Protein AF-A0A2G6KDI1-F1 (afdb_monomer)

Foldseek 3Di:
DVVVLVVVLVVLLVVLVVVCVVCVVVVPLVVNLVSLLVNLVSCLVVVVLVSSLVSLVVSVVSPDCLLSSLVSNLVSLCSVCVPPPPVVSLVVSLVSLVVNCVVVVVDPPSVVVNCVSVVVVPD

Nearest PDB structures (foldseek):
  5w5i-assembly1_A  TM=7.152E-01  e=6.569E-02  Homo sapiens
  4i1a-assembly3_B  TM=7.525E-01  e=1.470E-01  Bacillus subtilis subsp. subtilis str. 168
  7y4i-assembly1_B  TM=4.776E-01  e=9.501E-03  Arabidopsis thaliana
  6yxy-assembly1_BE  TM=6.900E-01  e=1.923E-01  Trypanosoma brucei brucei
  2vgy-assembly1_A-2  TM=5.498E-01  e=4.510E-02  Yersinia enterocolitica

Organism: NCBI:txid2044937

pLDDT: mean 76.58, std 11.26, range [48.94, 90.56]

Mean predicted aligned error: 8.76 Å

Radius of gyration: 15.79 Å; Cα contacts (8 Å, |Δi|>4): 114; chains: 1; bounding box: 38×34×45 Å

Structure (mmCIF, N/CA/C/O backbone):
data_AF-A0A2G6KDI1-F1
#
_entry.id   AF-A0A2G6KDI1-F1
#
loop_
_atom_site.group_PDB
_atom_site.id
_atom_site.type_symbol
_atom_site.label_atom_id
_atom_site.label_alt_id
_atom_site.label_comp_id
_atom_site.label_asym_id
_atom_site.label_entity_id
_atom_site.label_seq_id
_atom_site.pdbx_PDB_ins_code
_atom_site.Cartn_x
_atom_site.Cartn_y
_atom_site.Cartn_z
_atom_site.occupancy
_atom_site.B_iso_or_equiv
_atom_site.auth_seq_id
_atom_site.auth_comp_id
_atom_site.auth_asym_id
_atom_site.auth_atom_id
_atom_site.pdbx_PDB_model_num
ATOM 1 N N . MET A 1 1 ? -26.056 4.373 -9.609 1.00 48.94 1 MET A N 1
ATOM 2 C CA . MET A 1 1 ? -24.676 4.571 -10.107 1.00 48.94 1 MET A CA 1
ATOM 3 C C . MET A 1 1 ? -23.739 3.427 -9.698 1.00 48.94 1 MET A C 1
ATOM 5 O O . MET A 1 1 ? -22.983 2.999 -10.557 1.00 48.94 1 MET A O 1
ATOM 9 N N . LEU A 1 2 ? -23.867 2.836 -8.496 1.00 51.53 2 LEU A N 1
ATOM 10 C CA . LEU A 1 2 ? -23.053 1.695 -8.014 1.00 51.53 2 LEU A CA 1
ATOM 11 C C . LEU A 1 2 ? -22.844 0.521 -8.999 1.00 51.53 2 LEU A C 1
ATOM 13 O O . LEU A 1 2 ? -21.712 0.093 -9.187 1.00 51.53 2 LEU A O 1
ATOM 17 N N . ARG A 1 3 ? -23.890 0.033 -9.688 1.00 54.25 3 ARG A N 1
ATOM 18 C CA . ARG A 1 3 ? -23.763 -1.110 -10.625 1.00 54.25 3 ARG A CA 1
ATOM 19 C C . ARG A 1 3 ? -22.793 -0.871 -11.789 1.00 54.25 3 ARG A C 1
ATOM 21 O O . ARG A 1 3 ? -22.172 -1.814 -12.262 1.00 54.25 3 ARG A O 1
ATOM 28 N N . ARG A 1 4 ? -22.672 0.372 -12.271 1.00 54.25 4 ARG A N 1
ATOM 29 C CA . ARG A 1 4 ? -21.755 0.699 -13.379 1.00 54.25 4 ARG A CA 1
ATOM 30 C C . ARG A 1 4 ? -20.300 0.715 -12.924 1.00 54.25 4 ARG A C 1
ATOM 32 O O . ARG A 1 4 ? -19.437 0.335 -13.701 1.00 54.25 4 ARG A O 1
ATOM 39 N N . TYR A 1 5 ? -20.052 1.134 -11.687 1.00 54.66 5 TYR A N 1
ATOM 40 C CA . TYR A 1 5 ? -18.718 1.121 -11.097 1.00 54.66 5 TYR A CA 1
ATOM 41 C C . TYR A 1 5 ? -18.276 -0.314 -10.820 1.00 54.66 5 TYR A C 1
ATOM 43 O O . TYR A 1 5 ? -17.246 -0.727 -11.331 1.00 54.66 5 TYR A O 1
ATOM 51 N N . GLN A 1 6 ? -19.122 -1.117 -10.166 1.00 60.59 6 GLN A N 1
ATOM 52 C CA . GLN A 1 6 ? -18.841 -2.536 -9.917 1.00 60.59 6 GLN A CA 1
ATOM 53 C C . GLN A 1 6 ? -18.512 -3.313 -11.202 1.00 60.59 6 GLN A C 1
ATOM 55 O O . GLN A 1 6 ? -17.567 -4.090 -11.212 1.00 60.59 6 GLN A O 1
ATOM 60 N N . GLY A 1 7 ? -19.233 -3.065 -12.304 1.00 67.69 7 GLY A N 1
ATOM 61 C CA . GLY A 1 7 ? -18.942 -3.710 -13.590 1.00 67.69 7 GLY A CA 1
ATOM 62 C C . GLY A 1 7 ? -17.604 -3.292 -14.214 1.00 67.69 7 GLY A C 1
ATOM 63 O O . GLY A 1 7 ? -16.905 -4.136 -14.764 1.00 67.69 7 GLY A O 1
ATOM 64 N N . LYS A 1 8 ? -17.224 -2.012 -14.106 1.00 61.31 8 LYS A N 1
ATOM 65 C CA . LYS A 1 8 ? -15.938 -1.506 -14.621 1.00 61.31 8 LYS A CA 1
ATOM 66 C C . LYS A 1 8 ? -14.751 -2.018 -13.813 1.00 61.31 8 LYS A C 1
ATOM 68 O O . LYS A 1 8 ? -13.726 -2.353 -14.388 1.00 61.31 8 LYS A O 1
ATOM 73 N N . PHE A 1 9 ? -14.909 -2.103 -12.499 1.00 65.75 9 PHE A N 1
ATOM 74 C CA . PHE A 1 9 ? -13.874 -2.618 -11.617 1.00 65.75 9 PHE A CA 1
ATOM 75 C C . PHE A 1 9 ? -13.662 -4.124 -11.781 1.00 65.75 9 PHE A C 1
ATOM 77 O O . PHE A 1 9 ? -12.525 -4.572 -11.802 1.00 65.75 9 PHE A O 1
ATOM 84 N N . PHE A 1 10 ? -14.733 -4.898 -11.990 1.00 71.94 10 PHE A N 1
ATOM 85 C CA . PHE A 1 10 ? -14.610 -6.325 -12.301 1.00 71.94 10 PHE A CA 1
ATOM 86 C C . PHE A 1 10 ? -13.843 -6.548 -13.609 1.00 71.94 10 PHE A C 1
ATOM 88 O O . PHE A 1 10 ? -12.978 -7.408 -13.682 1.00 71.94 10 PHE A O 1
ATOM 95 N N . GLN A 1 11 ? -14.120 -5.723 -14.624 1.00 72.44 11 GLN A N 1
ATOM 96 C CA . GLN A 1 11 ? -13.361 -5.741 -15.873 1.00 72.44 11 GLN A CA 1
ATOM 97 C C . GLN A 1 11 ? -11.898 -5.361 -15.651 1.00 72.44 11 GLN A C 1
ATOM 99 O O . GLN A 1 11 ? -11.031 -6.043 -16.180 1.00 72.44 11 GLN A O 1
ATOM 104 N N . ALA A 1 12 ? -11.622 -4.314 -14.865 1.00 69.38 12 ALA A N 1
ATOM 105 C CA . ALA A 1 12 ? -10.259 -3.906 -14.539 1.00 69.38 12 ALA A CA 1
ATOM 106 C C . ALA A 1 12 ? -9.479 -5.050 -13.878 1.00 69.38 12 ALA A C 1
ATOM 108 O O . ALA A 1 12 ? -8.404 -5.379 -14.356 1.00 69.38 12 ALA A O 1
ATOM 109 N N . ILE A 1 13 ? -10.061 -5.717 -12.876 1.00 73.06 13 ILE A N 1
ATOM 110 C CA . ILE A 1 13 ? -9.461 -6.881 -12.207 1.00 73.06 13 ILE A CA 1
ATOM 111 C C . ILE A 1 13 ? -9.182 -8.005 -13.211 1.00 73.06 13 ILE A C 1
ATOM 1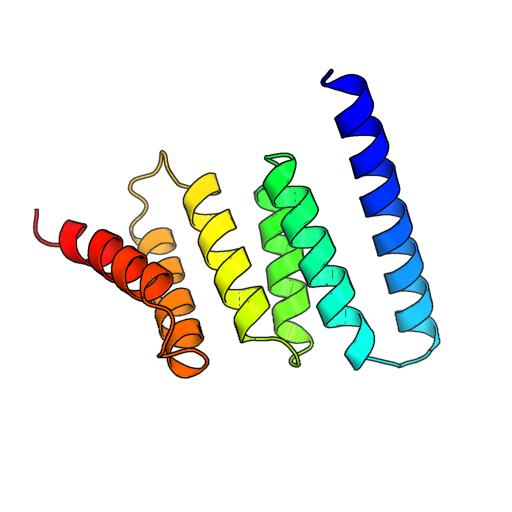13 O O . ILE A 1 13 ? -8.056 -8.481 -13.288 1.00 73.06 13 ILE A O 1
ATOM 117 N N . THR A 1 14 ? -10.161 -8.376 -14.043 1.00 76.81 14 THR A N 1
ATOM 118 C CA . THR A 1 14 ? -9.979 -9.440 -15.044 1.00 76.81 14 THR A CA 1
ATOM 119 C C . THR A 1 14 ? -8.898 -9.101 -16.075 1.00 76.81 14 THR A C 1
ATOM 121 O O . THR A 1 14 ? -8.125 -9.978 -16.451 1.00 76.81 14 THR A O 1
ATOM 124 N N . TYR A 1 15 ? -8.813 -7.848 -16.537 1.00 72.19 15 TYR A N 1
ATOM 125 C CA . TYR A 1 15 ? -7.747 -7.425 -17.451 1.00 72.19 15 TYR A CA 1
ATOM 126 C C . TYR A 1 15 ? -6.370 -7.477 -16.779 1.00 72.19 15 TYR A C 1
ATOM 128 O O . TYR A 1 15 ? -5.403 -7.890 -17.413 1.00 72.19 15 TYR A O 1
ATOM 136 N N . GLN A 1 16 ? -6.294 -7.107 -15.501 1.00 70.25 16 GLN A N 1
ATOM 137 C CA . GLN A 1 16 ? -5.065 -7.118 -14.711 1.00 70.25 16 GLN A CA 1
ATOM 138 C C . GLN A 1 16 ? -4.571 -8.551 -14.445 1.00 70.25 16 GLN A C 1
ATOM 140 O O . GLN A 1 16 ? -3.391 -8.827 -14.627 1.00 70.25 16 GLN A O 1
ATOM 145 N N . GLU A 1 17 ? -5.471 -9.479 -14.099 1.00 72.12 17 GLU A N 1
ATOM 146 C CA . GLU A 1 17 ? -5.169 -10.908 -13.908 1.00 72.12 17 GLU A CA 1
ATOM 147 C C . GLU A 1 17 ? -4.712 -11.579 -15.211 1.00 72.12 17 GLU A C 1
ATOM 149 O O . GLU A 1 17 ? -3.763 -12.359 -15.218 1.00 72.12 17 GLU A O 1
ATOM 154 N N . GLN A 1 18 ? -5.355 -11.252 -16.336 1.00 74.88 18 GLN A N 1
ATOM 155 C CA . GLN A 1 18 ? -4.935 -11.751 -17.648 1.00 74.88 18 GLN A CA 1
ATOM 156 C C . GLN A 1 18 ? -3.555 -11.229 -18.035 1.00 74.88 18 GLN A C 1
ATOM 158 O O . GLN A 1 18 ? -2.744 -11.981 -18.567 1.00 74.88 18 GLN A O 1
ATOM 163 N N . ALA A 1 19 ? -3.284 -9.954 -17.769 1.00 68.56 19 ALA A N 1
ATOM 164 C CA . ALA A 1 19 ? -1.990 -9.366 -18.061 1.00 68.56 19 ALA A CA 1
ATOM 165 C C . ALA A 1 19 ? -0.885 -9.945 -17.160 1.00 68.56 19 ALA A C 1
ATOM 167 O O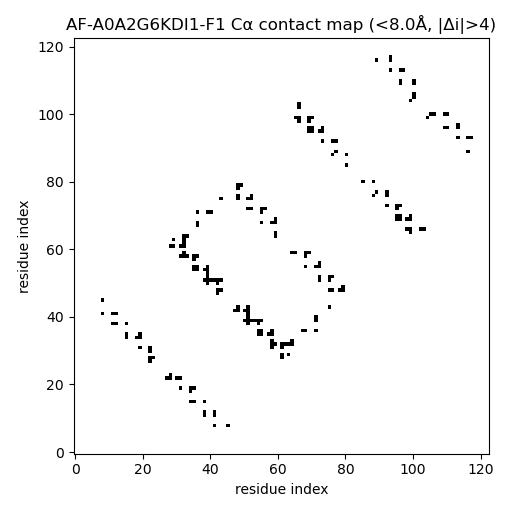 . ALA A 1 19 ? 0.210 -10.201 -17.652 1.00 68.56 19 ALA A O 1
ATOM 168 N N . LEU A 1 20 ? -1.186 -10.254 -15.894 1.00 69.50 20 LEU A N 1
ATOM 169 C CA . LEU A 1 20 ? -0.266 -10.967 -15.003 1.00 69.50 20 LEU A CA 1
ATOM 170 C C . LEU A 1 20 ? 0.052 -12.377 -15.529 1.00 69.50 20 LEU A C 1
ATOM 172 O O . LEU A 1 20 ? 1.218 -12.739 -15.639 1.00 69.50 20 LEU A O 1
ATOM 176 N N . ALA A 1 21 ? -0.967 -13.129 -15.957 1.00 73.25 21 ALA A N 1
ATOM 177 C CA . ALA A 1 21 ? -0.786 -14.466 -16.527 1.00 73.25 21 ALA A CA 1
ATOM 178 C C . ALA A 1 21 ? 0.030 -14.469 -17.835 1.00 73.25 21 ALA A C 1
ATOM 180 O O . ALA A 1 21 ? 0.692 -15.457 -18.146 1.00 73.25 21 ALA A O 1
ATOM 181 N N . LEU A 1 22 ? -0.018 -13.382 -18.614 1.00 64.94 22 LEU A N 1
ATOM 182 C CA . LEU A 1 22 ? 0.815 -13.213 -19.809 1.00 64.94 22 LEU A CA 1
ATOM 183 C C . LEU A 1 22 ? 2.271 -12.894 -19.440 1.00 64.94 22 LEU A C 1
ATOM 185 O O . LEU A 1 22 ? 3.184 -13.479 -20.013 1.00 64.94 22 LEU A O 1
ATOM 189 N N . LEU A 1 23 ? 2.497 -12.037 -18.442 1.00 66.50 23 LEU A N 1
ATOM 190 C CA . LEU A 1 23 ? 3.846 -11.709 -17.966 1.00 66.50 23 LEU A CA 1
ATOM 191 C C . LEU A 1 23 ? 4.555 -12.904 -17.312 1.00 66.50 23 LEU A C 1
ATOM 193 O O . LEU A 1 23 ? 5.756 -13.085 -17.504 1.00 66.50 23 LEU A O 1
ATOM 197 N N . GLU A 1 24 ? 3.815 -13.763 -16.604 1.00 64.25 24 GLU A N 1
ATOM 198 C CA . GLU A 1 24 ? 4.339 -15.032 -16.076 1.00 64.25 24 GLU A CA 1
ATOM 199 C C . GLU A 1 24 ? 4.804 -15.988 -17.188 1.00 64.25 24 GLU A C 1
ATOM 201 O O . GLU A 1 24 ? 5.706 -16.799 -16.968 1.00 64.25 24 GLU A O 1
ATOM 206 N N . GLN A 1 25 ? 4.214 -15.902 -18.386 1.00 62.56 25 GLN A N 1
ATOM 207 C CA . GLN A 1 25 ? 4.616 -16.710 -19.542 1.00 62.56 25 GLN A CA 1
ATOM 208 C C . GLN A 1 25 ? 5.840 -16.139 -20.265 1.00 62.56 25 GLN A C 1
ATOM 210 O O . GLN A 1 25 ? 6.654 -16.915 -20.769 1.00 62.56 25 GLN A O 1
ATOM 215 N N . ASP A 1 26 ? 5.991 -14.814 -20.275 1.00 59.19 26 ASP A N 1
ATOM 216 C CA . ASP A 1 26 ? 7.060 -14.119 -20.999 1.00 59.19 26 ASP A CA 1
ATOM 217 C C . ASP A 1 26 ? 8.344 -13.897 -20.165 1.00 59.19 26 ASP A C 1
ATOM 219 O O . ASP A 1 26 ? 9.335 -13.396 -20.695 1.00 59.19 26 ASP A O 1
ATOM 223 N N . ASN A 1 27 ? 8.394 -14.327 -18.891 1.00 57.66 27 ASN A N 1
ATOM 224 C CA . ASN A 1 27 ? 9.532 -14.136 -17.962 1.00 57.66 27 ASN A CA 1
ATOM 225 C C . ASN A 1 27 ? 9.943 -12.658 -17.744 1.00 57.66 27 ASN A C 1
ATOM 227 O O . ASN A 1 27 ? 10.992 -12.388 -17.152 1.00 57.66 27 ASN A O 1
ATOM 231 N N . GLU A 1 28 ? 9.129 -11.695 -18.181 1.00 58.25 28 GLU A N 1
ATOM 232 C CA . GLU A 1 28 ? 9.352 -10.268 -17.944 1.00 58.25 28 GLU A CA 1
ATOM 233 C C . GLU A 1 28 ? 8.854 -9.890 -16.545 1.00 58.25 28 GLU A C 1
ATOM 235 O O . GLU A 1 28 ? 7.673 -9.622 -16.323 1.00 58.25 28 GLU A O 1
ATOM 240 N N . GLN A 1 29 ? 9.773 -9.874 -15.576 1.00 58.66 29 GLN A N 1
ATOM 241 C CA . GLN A 1 29 ? 9.452 -9.502 -14.194 1.00 58.66 29 GLN A CA 1
ATOM 242 C C . GLN A 1 29 ? 9.133 -8.005 -14.029 1.00 58.66 29 GLN A C 1
ATOM 244 O O . GLN A 1 29 ? 8.301 -7.655 -13.193 1.00 58.66 29 GLN A O 1
ATOM 249 N N . GLU A 1 30 ? 9.709 -7.132 -14.863 1.00 58.91 30 GLU A N 1
ATOM 250 C CA . GLU A 1 30 ? 9.558 -5.666 -14.778 1.00 58.91 30 GLU A CA 1
ATOM 251 C C . GLU A 1 30 ? 8.097 -5.201 -14.980 1.00 58.91 30 GLU A C 1
ATOM 253 O O . GLU A 1 30 ? 7.612 -4.276 -14.326 1.00 58.91 30 GLU A O 1
ATOM 258 N N 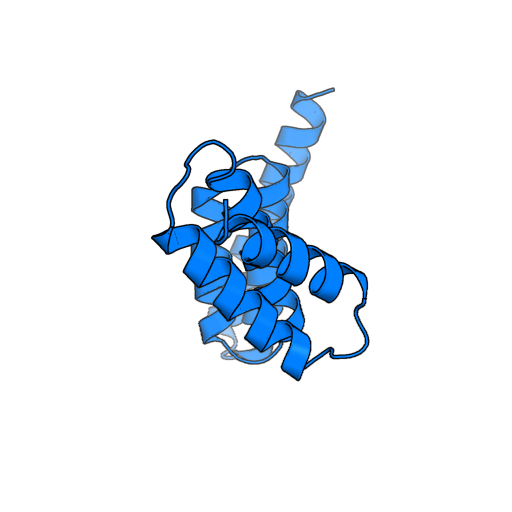. GLY A 1 31 ? 7.323 -5.890 -15.830 1.00 63.94 31 GLY A N 1
ATOM 259 C CA . GLY A 1 31 ? 5.917 -5.550 -16.076 1.00 63.94 31 GLY A CA 1
ATOM 260 C C . GLY A 1 31 ? 4.982 -5.862 -14.899 1.00 63.94 31 GLY A C 1
ATOM 261 O O . GLY A 1 31 ? 3.934 -5.225 -14.752 1.00 63.94 31 GLY A O 1
ATOM 262 N N . GLY A 1 32 ? 5.349 -6.826 -14.047 1.00 70.00 32 GLY A N 1
ATOM 263 C CA . GLY A 1 32 ? 4.465 -7.380 -13.018 1.00 70.00 32 GLY A CA 1
ATOM 264 C C . GLY A 1 32 ? 4.157 -6.385 -11.902 1.00 70.00 32 GLY A C 1
ATOM 265 O O . GLY A 1 32 ? 3.004 -6.249 -11.490 1.00 70.00 32 GLY A O 1
ATOM 266 N N . ALA A 1 33 ? 5.159 -5.613 -11.471 1.00 71.75 33 ALA A N 1
ATOM 267 C CA . ALA A 1 33 ? 5.019 -4.645 -10.383 1.00 71.75 33 ALA A CA 1
ATOM 268 C C . ALA A 1 33 ? 3.977 -3.560 -10.702 1.00 71.75 33 ALA A C 1
ATOM 270 O O . ALA A 1 33 ? 3.119 -3.249 -9.873 1.00 71.75 33 ALA A O 1
ATOM 271 N N . ASN A 1 34 ? 3.982 -3.028 -11.925 1.00 76.19 34 ASN A N 1
ATOM 272 C CA . ASN A 1 34 ? 3.019 -2.012 -12.366 1.00 76.19 34 ASN A CA 1
ATOM 273 C C . ASN A 1 34 ? 1.596 -2.556 -12.379 1.00 76.19 34 ASN A C 1
ATOM 275 O O . ASN A 1 34 ? 0.636 -1.872 -12.008 1.00 76.19 34 ASN A O 1
ATOM 279 N N . ILE A 1 35 ? 1.461 -3.807 -12.813 1.00 78.56 35 ILE A N 1
ATOM 280 C CA . ILE A 1 35 ? 0.166 -4.453 -12.937 1.00 78.56 35 ILE A CA 1
ATOM 281 C C . ILE A 1 35 ? -0.429 -4.723 -11.560 1.00 78.56 35 ILE A C 1
ATOM 283 O O . ILE A 1 35 ? -1.575 -4.337 -11.314 1.00 78.56 35 ILE A O 1
ATOM 287 N N . LEU A 1 36 ? 0.370 -5.283 -10.656 1.00 80.44 36 LEU A N 1
ATOM 288 C CA . LEU A 1 36 ? -0.017 -5.522 -9.272 1.00 80.44 36 LEU A CA 1
ATOM 289 C C . LEU A 1 36 ? -0.330 -4.204 -8.551 1.00 80.44 36 LEU A C 1
ATOM 291 O O . LEU A 1 36 ? -1.366 -4.086 -7.904 1.00 80.44 36 LEU A O 1
ATOM 295 N N . THR A 1 37 ? 0.475 -3.157 -8.736 1.00 82.88 37 THR A N 1
ATOM 296 C CA . THR A 1 37 ? 0.219 -1.875 -8.060 1.00 82.88 37 THR A CA 1
ATOM 297 C C . THR A 1 37 ? -1.119 -1.262 -8.467 1.00 82.88 37 THR A C 1
ATOM 299 O O . THR A 1 37 ? -1.903 -0.846 -7.614 1.00 82.88 37 THR A O 1
ATOM 302 N N . ASN A 1 38 ? -1.431 -1.268 -9.765 1.00 83.75 38 ASN A N 1
ATOM 303 C CA . ASN A 1 38 ? -2.713 -0.777 -10.269 1.00 83.75 38 ASN A CA 1
ATOM 304 C C . ASN A 1 38 ? -3.899 -1.620 -9.772 1.00 83.75 38 ASN A C 1
ATOM 306 O O . ASN A 1 38 ? -4.961 -1.071 -9.471 1.00 83.75 38 ASN A O 1
ATOM 310 N N . LEU A 1 39 ? -3.721 -2.938 -9.640 1.00 84.75 39 LEU A N 1
ATOM 311 C CA . LEU A 1 39 ? -4.731 -3.824 -9.061 1.00 84.75 39 LEU A CA 1
ATOM 312 C C . LEU A 1 39 ? -5.000 -3.479 -7.587 1.00 84.75 39 LEU A C 1
ATOM 314 O O . LEU A 1 39 ? -6.156 -3.367 -7.178 1.00 84.75 39 LEU A O 1
ATOM 318 N N . GLY A 1 40 ? -3.939 -3.237 -6.814 1.00 85.19 40 GLY A N 1
ATOM 319 C CA . GLY A 1 40 ? -4.023 -2.796 -5.424 1.00 85.19 40 GLY A CA 1
ATOM 320 C C . GLY A 1 40 ? -4.794 -1.484 -5.253 1.00 85.19 40 GLY A C 1
ATOM 321 O O . GLY A 1 40 ? -5.673 -1.385 -4.397 1.00 85.19 40 GLY A O 1
ATOM 322 N N . VAL A 1 41 ? -4.540 -0.498 -6.121 1.00 87.19 41 VAL A N 1
ATOM 323 C CA . VAL A 1 41 ? -5.287 0.774 -6.141 1.00 87.19 41 VAL A CA 1
ATOM 324 C C . VAL A 1 41 ? -6.772 0.540 -6.423 1.00 87.19 41 VAL A C 1
ATOM 326 O O . VAL A 1 41 ? -7.623 1.048 -5.692 1.00 87.19 41 VAL A O 1
ATOM 329 N N . VAL A 1 42 ? -7.099 -0.276 -7.431 1.00 86.50 42 VAL A N 1
ATOM 330 C CA . VAL A 1 42 ? -8.490 -0.612 -7.778 1.00 86.50 42 VAL A CA 1
ATOM 331 C C . VAL A 1 42 ? -9.214 -1.285 -6.610 1.00 86.50 42 VAL A C 1
ATOM 333 O O . VAL A 1 42 ? -10.364 -0.947 -6.320 1.00 86.50 42 VAL A O 1
ATOM 336 N N . TYR A 1 43 ? -8.558 -2.208 -5.906 1.00 85.31 43 TYR A N 1
ATOM 337 C CA . TYR A 1 43 ? -9.131 -2.818 -4.708 1.00 85.31 43 TYR A CA 1
ATOM 338 C C . TYR A 1 43 ? -9.337 -1.801 -3.576 1.00 85.31 43 TYR A C 1
ATOM 340 O O . TYR A 1 43 ? -10.392 -1.810 -2.936 1.00 85.31 43 TYR A O 1
ATOM 348 N N . GLY A 1 44 ? -8.405 -0.865 -3.384 1.00 84.56 44 GLY A N 1
ATOM 349 C CA . GLY A 1 44 ? -8.555 0.234 -2.429 1.00 84.56 44 GLY A CA 1
ATOM 350 C C . GLY A 1 44 ? -9.771 1.118 -2.729 1.00 84.56 44 GLY A C 1
ATOM 351 O O . GLY A 1 44 ? -10.576 1.388 -1.837 1.00 84.56 44 GLY A O 1
ATOM 352 N N . GLU A 1 45 ? -9.974 1.499 -3.994 1.00 84.75 45 GLU A N 1
ATOM 353 C CA . GLU A 1 45 ? -11.137 2.291 -4.435 1.00 84.75 45 GLU A CA 1
ATOM 354 C C . GLU A 1 45 ? -12.474 1.552 -4.268 1.00 84.75 45 GLU A C 1
ATOM 356 O O . GLU A 1 45 ? -13.526 2.171 -4.084 1.00 84.75 45 GLU A O 1
ATOM 361 N N . LEU A 1 46 ? -12.446 0.219 -4.308 1.00 83.50 46 LEU A N 1
ATOM 362 C CA . LEU A 1 46 ? -13.601 -0.640 -4.049 1.00 83.50 46 LEU A CA 1
ATOM 363 C C . LEU A 1 46 ? -13.922 -0.812 -2.558 1.00 83.50 46 LEU A C 1
ATOM 365 O O . LEU A 1 46 ? -14.940 -1.430 -2.236 1.00 83.50 46 LEU A O 1
ATOM 369 N N . GLY A 1 47 ? -13.071 -0.309 -1.659 1.00 84.06 47 GLY A N 1
ATOM 370 C CA . GLY A 1 47 ? -13.156 -0.568 -0.220 1.00 84.06 47 GLY A CA 1
ATOM 371 C C . GLY A 1 47 ? -12.726 -1.985 0.177 1.00 84.06 47 GLY A C 1
ATOM 372 O O . GLY A 1 47 ? -12.985 -2.420 1.297 1.00 84.06 47 GLY A O 1
ATOM 373 N N . LYS A 1 48 ? -12.092 -2.715 -0.743 1.00 85.81 48 LYS A N 1
ATOM 374 C CA . LYS A 1 48 ? -11.568 -4.071 -0.561 1.00 85.81 48 LYS A CA 1
ATOM 375 C C . LYS A 1 48 ? -10.140 -4.004 -0.035 1.00 85.81 48 LYS A C 1
ATOM 377 O O . LYS A 1 48 ? -9.179 -4.285 -0.745 1.00 85.81 48 LYS A O 1
ATOM 382 N N . PHE A 1 49 ? -9.996 -3.510 1.191 1.00 85.69 49 PHE A N 1
ATOM 383 C CA . PHE A 1 49 ? -8.677 -3.168 1.716 1.00 85.69 49 PHE A CA 1
ATOM 384 C C . PHE A 1 49 ? -7.793 -4.384 2.009 1.00 85.69 49 PHE A C 1
ATOM 386 O O . PHE A 1 49 ? -6.577 -4.253 1.941 1.00 85.69 49 PHE A O 1
ATOM 393 N N . ASP A 1 50 ? -8.382 -5.545 2.309 1.00 84.75 50 ASP A N 1
ATOM 394 C CA . ASP A 1 50 ? -7.638 -6.798 2.473 1.00 84.75 50 ASP A CA 1
ATOM 395 C C . ASP A 1 50 ? -6.994 -7.219 1.148 1.00 84.75 50 ASP A C 1
ATOM 397 O O . ASP A 1 50 ? -5.777 -7.358 1.074 1.00 84.75 50 ASP A O 1
ATOM 401 N N . GLU A 1 51 ? -7.787 -7.302 0.074 1.00 84.75 51 GLU A N 1
ATOM 402 C CA . GLU A 1 51 ? -7.263 -7.652 -1.250 1.00 84.75 51 GLU A CA 1
ATOM 403 C C . GLU A 1 51 ? -6.272 -6.603 -1.785 1.00 84.75 51 GLU A C 1
ATOM 405 O O . GLU A 1 51 ? -5.292 -6.946 -2.443 1.00 84.75 51 GLU A O 1
ATOM 410 N N . ALA A 1 52 ? -6.498 -5.320 -1.487 1.00 87.62 52 ALA A N 1
ATOM 411 C CA . ALA A 1 52 ? -5.578 -4.249 -1.861 1.00 87.62 52 ALA A CA 1
ATOM 412 C C . ALA A 1 52 ? -4.217 -4.384 -1.167 1.00 87.62 52 ALA A C 1
ATOM 414 O O . ALA A 1 52 ? -3.180 -4.181 -1.796 1.00 87.62 52 ALA A O 1
ATOM 415 N N . GLU A 1 53 ? -4.220 -4.718 0.125 1.00 89.12 53 GLU A N 1
ATOM 416 C CA . GLU A 1 53 ? -3.003 -4.908 0.908 1.00 89.12 53 GLU A CA 1
ATOM 417 C C . GLU A 1 53 ? -2.182 -6.088 0.380 1.00 89.12 53 GLU A C 1
ATOM 419 O O . GLU A 1 53 ? -0.986 -5.924 0.129 1.00 89.12 53 GLU A O 1
ATOM 424 N N . ASP A 1 54 ? -2.817 -7.244 0.175 1.00 86.31 54 ASP A N 1
ATOM 425 C CA . ASP A 1 54 ? -2.143 -8.463 -0.283 1.00 86.31 54 ASP A CA 1
ATOM 426 C C . ASP A 1 54 ? -1.433 -8.234 -1.624 1.00 86.31 54 ASP A C 1
ATOM 428 O O . ASP A 1 54 ? -0.240 -8.510 -1.770 1.00 86.31 54 ASP A O 1
ATOM 432 N N . VAL A 1 55 ? -2.141 -7.620 -2.574 1.00 85.19 55 VAL A N 1
ATOM 433 C CA . VAL A 1 55 ? -1.623 -7.350 -3.917 1.00 85.19 55 VAL A CA 1
ATOM 434 C C . VAL A 1 55 ? -0.505 -6.299 -3.909 1.00 85.19 55 VAL A C 1
ATOM 436 O O . VAL A 1 55 ? 0.483 -6.438 -4.631 1.00 85.19 55 VAL A O 1
ATOM 439 N N . LEU A 1 56 ? -0.606 -5.247 -3.087 1.00 85.38 56 LEU A N 1
ATOM 440 C CA . LEU A 1 56 ? 0.460 -4.241 -2.972 1.00 85.38 56 LEU A CA 1
ATOM 441 C C . LEU A 1 56 ? 1.720 -4.807 -2.307 1.00 85.38 56 LEU A C 1
ATOM 443 O O . LEU A 1 56 ? 2.832 -4.407 -2.655 1.00 85.38 56 LEU A O 1
ATOM 447 N N . ARG A 1 57 ? 1.575 -5.747 -1.366 1.00 85.94 57 ARG A N 1
ATOM 448 C CA . ARG A 1 57 ? 2.718 -6.449 -0.762 1.00 85.94 57 ARG A CA 1
ATOM 449 C C . ARG A 1 57 ? 3.402 -7.382 -1.755 1.00 85.94 57 ARG A C 1
ATOM 451 O O . ARG A 1 57 ? 4.628 -7.470 -1.735 1.00 85.94 57 ARG A O 1
ATOM 458 N N . GLU A 1 58 ? 2.632 -8.028 -2.625 1.00 82.50 58 GLU A N 1
ATOM 459 C CA . GLU A 1 58 ? 3.168 -8.824 -3.728 1.00 82.50 58 GLU A CA 1
ATOM 460 C C . GLU A 1 58 ? 3.933 -7.942 -4.724 1.00 82.50 58 GLU A C 1
ATOM 462 O O . GLU A 1 58 ? 5.086 -8.235 -5.039 1.00 82.50 58 GLU A O 1
ATOM 467 N N . ALA A 1 59 ? 3.363 -6.794 -5.114 1.00 81.06 59 ALA A N 1
ATOM 468 C CA . ALA A 1 59 ? 4.031 -5.816 -5.978 1.00 81.06 59 ALA A CA 1
ATOM 469 C C . ALA A 1 59 ? 5.384 -5.361 -5.404 1.00 81.06 59 ALA A C 1
ATOM 471 O O . ALA A 1 59 ? 6.361 -5.212 -6.138 1.00 81.06 59 ALA A O 1
ATOM 472 N N . LEU A 1 60 ? 5.457 -5.172 -4.080 1.00 78.56 60 LEU A N 1
ATOM 473 C CA . LEU A 1 60 ? 6.672 -4.737 -3.387 1.00 78.56 60 LEU A CA 1
ATOM 474 C C . LEU A 1 60 ? 7.812 -5.768 -3.473 1.00 78.56 60 LEU A C 1
ATOM 476 O O . LEU A 1 60 ? 8.970 -5.394 -3.308 1.00 78.56 60 LEU A O 1
ATOM 480 N N . HIS A 1 61 ? 7.505 -7.046 -3.718 1.00 74.81 61 HIS A N 1
ATOM 481 C CA . HIS A 1 61 ? 8.501 -8.111 -3.874 1.00 74.81 61 HIS A CA 1
ATOM 482 C C . HIS A 1 61 ? 9.151 -8.144 -5.268 1.00 74.81 61 HIS A C 1
ATOM 484 O O . HIS A 1 61 ? 10.181 -8.792 -5.428 1.00 74.81 61 HIS A O 1
ATOM 490 N N . VAL A 1 62 ? 8.562 -7.455 -6.253 1.00 69.75 62 VAL A N 1
ATOM 491 C CA . VAL A 1 62 ? 8.990 -7.464 -7.667 1.00 69.75 62 VAL A CA 1
ATOM 492 C C . VAL A 1 62 ? 9.919 -6.271 -8.011 1.00 69.75 62 VAL A C 1
ATOM 494 O O . VAL A 1 62 ? 10.564 -6.265 -9.048 1.00 69.75 62 VAL A O 1
ATOM 497 N N . ASP A 1 63 ? 10.080 -5.325 -7.076 1.00 66.75 63 ASP A N 1
ATOM 498 C CA . ASP A 1 63 ? 11.249 -4.430 -6.894 1.00 66.75 63 ASP A CA 1
ATOM 499 C C . ASP A 1 63 ? 11.592 -3.330 -7.935 1.00 66.75 63 ASP A C 1
ATOM 501 O O . ASP A 1 63 ? 12.738 -2.893 -7.982 1.00 66.75 63 ASP A O 1
ATOM 505 N N . GLU A 1 64 ? 10.639 -2.763 -8.692 1.00 57.12 64 GLU A N 1
ATOM 506 C CA . GLU A 1 64 ? 10.959 -1.613 -9.584 1.00 57.12 64 GLU A CA 1
ATOM 507 C C . GLU A 1 64 ? 10.190 -0.298 -9.362 1.00 57.12 64 GLU A C 1
ATOM 509 O O . GLU A 1 64 ? 10.636 0.748 -9.828 1.00 57.12 64 GLU A O 1
ATOM 514 N N . MET A 1 65 ? 9.105 -0.275 -8.578 1.00 61.97 65 MET A N 1
ATOM 515 C CA . MET A 1 65 ? 8.376 0.970 -8.247 1.00 61.97 65 MET A CA 1
ATOM 516 C C . MET A 1 65 ? 8.098 1.097 -6.747 1.00 61.97 65 MET A C 1
ATOM 518 O O . MET A 1 65 ? 6.954 1.217 -6.299 1.00 61.97 65 MET A O 1
ATOM 522 N N . GLN A 1 66 ? 9.162 1.017 -5.941 1.00 70.94 66 GLN A N 1
ATOM 523 C CA . GLN A 1 66 ? 9.042 1.035 -4.481 1.00 70.94 66 GLN A CA 1
ATOM 524 C C . GLN A 1 66 ? 8.328 2.293 -3.966 1.00 70.94 66 GLN A C 1
ATOM 526 O O . GLN A 1 66 ? 7.549 2.202 -3.026 1.00 70.94 66 GLN A O 1
ATOM 531 N N . ASP A 1 67 ? 8.545 3.457 -4.569 1.00 73.12 67 ASP A N 1
ATOM 532 C CA . ASP A 1 67 ? 7.919 4.716 -4.168 1.00 73.12 67 ASP A CA 1
ATOM 533 C C . ASP A 1 67 ? 6.384 4.671 -4.304 1.00 73.12 67 ASP A C 1
ATOM 535 O O . ASP A 1 67 ? 5.662 4.871 -3.322 1.00 73.12 67 ASP A O 1
ATOM 539 N N . PHE A 1 68 ? 5.873 4.323 -5.486 1.00 80.12 68 PHE A N 1
ATOM 540 C CA . PHE A 1 68 ? 4.436 4.300 -5.753 1.00 80.12 68 PHE A CA 1
ATOM 541 C C . PHE A 1 68 ? 3.724 3.198 -4.954 1.00 80.12 68 PHE A C 1
ATOM 543 O O . PHE A 1 68 ? 2.634 3.417 -4.419 1.00 80.12 68 PHE A O 1
ATOM 550 N N . ILE A 1 69 ? 4.351 2.028 -4.798 1.00 82.50 69 ILE A N 1
ATOM 551 C CA . ILE A 1 69 ? 3.792 0.913 -4.020 1.00 82.50 69 ILE A CA 1
ATOM 552 C C . ILE A 1 69 ? 3.706 1.271 -2.533 1.00 82.50 69 ILE A C 1
ATOM 554 O O . ILE A 1 69 ? 2.665 1.065 -1.907 1.00 82.50 69 ILE A O 1
ATOM 558 N N . LEU A 1 70 ? 4.778 1.830 -1.960 1.00 83.75 70 LEU A N 1
ATOM 559 C CA . LEU A 1 70 ? 4.829 2.187 -0.540 1.00 83.75 70 LEU A CA 1
ATOM 560 C C . LEU A 1 70 ? 3.780 3.242 -0.184 1.00 83.75 70 LEU A C 1
ATOM 562 O O . LEU A 1 70 ? 3.136 3.132 0.862 1.00 83.75 70 LEU A O 1
ATOM 566 N N . PHE A 1 71 ? 3.588 4.236 -1.054 1.00 85.31 71 PHE A N 1
ATOM 567 C CA . PHE A 1 71 ? 2.576 5.267 -0.854 1.00 85.31 71 PHE A CA 1
ATOM 568 C C . PHE A 1 71 ? 1.156 4.683 -0.873 1.00 85.31 71 PHE A C 1
ATOM 570 O O . PHE A 1 71 ? 0.379 4.909 0.058 1.00 85.31 71 PHE A O 1
ATOM 577 N N . ASN A 1 72 ? 0.825 3.866 -1.878 1.00 86.56 72 ASN A N 1
ATOM 578 C CA . ASN A 1 72 ? -0.500 3.247 -1.978 1.00 86.56 72 ASN A CA 1
ATOM 579 C C . ASN A 1 72 ? -0.773 2.256 -0.837 1.00 86.56 72 ASN A C 1
ATOM 581 O O . ASN A 1 72 ? -1.879 2.234 -0.297 1.00 86.56 72 ASN A O 1
ATOM 585 N N . LEU A 1 73 ? 0.233 1.493 -0.400 1.00 87.31 73 LEU A N 1
ATOM 586 C CA . LEU A 1 73 ? 0.100 0.585 0.740 1.00 87.31 73 LEU A CA 1
ATOM 587 C C . LEU A 1 73 ? -0.164 1.358 2.040 1.00 87.31 73 LEU A C 1
ATOM 589 O O . LEU A 1 73 ? -1.047 0.982 2.810 1.00 87.31 73 LEU A O 1
ATOM 593 N N . ALA A 1 74 ? 0.540 2.473 2.261 1.00 86.50 74 ALA A N 1
ATOM 594 C CA . ALA A 1 74 ? 0.292 3.350 3.404 1.00 86.50 74 ALA A CA 1
ATOM 595 C C . ALA A 1 74 ? -1.151 3.894 3.413 1.00 86.50 74 ALA A C 1
ATOM 597 O O . ALA A 1 74 ? -1.789 3.917 4.468 1.00 86.50 74 ALA A O 1
ATOM 598 N N . LEU A 1 75 ? -1.694 4.274 2.250 1.00 86.94 75 LEU A N 1
ATOM 599 C CA . LEU A 1 75 ? -3.084 4.730 2.120 1.00 86.94 75 LEU A CA 1
ATOM 600 C C . LEU A 1 75 ? -4.107 3.620 2.396 1.00 86.94 75 LEU A C 1
ATOM 602 O O . LEU A 1 75 ? -5.082 3.853 3.1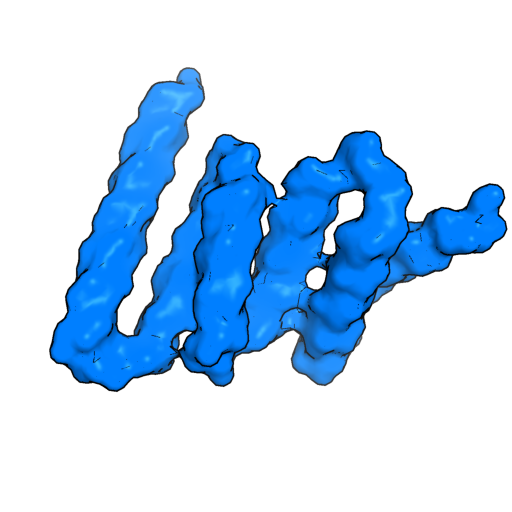14 1.00 86.94 75 LEU A O 1
ATOM 606 N N . VAL A 1 76 ? -3.887 2.415 1.865 1.00 89.00 76 VAL A N 1
ATOM 607 C CA . VAL A 1 76 ? -4.773 1.261 2.090 1.00 89.00 76 VAL A CA 1
ATOM 608 C C . VAL A 1 76 ? -4.804 0.888 3.569 1.00 89.00 76 VAL A C 1
ATOM 610 O O . VAL A 1 76 ? -5.885 0.767 4.144 1.00 89.00 76 VAL A O 1
ATOM 613 N N . LEU A 1 77 ? -3.639 0.782 4.215 1.00 85.31 77 LEU A N 1
ATOM 614 C CA . LEU A 1 77 ? -3.546 0.467 5.643 1.00 85.31 77 LEU A CA 1
ATOM 615 C C . LEU A 1 77 ? -4.218 1.542 6.504 1.00 85.31 77 LEU A C 1
ATOM 617 O O . LEU A 1 77 ? -4.959 1.225 7.433 1.00 85.31 77 LEU A O 1
ATOM 621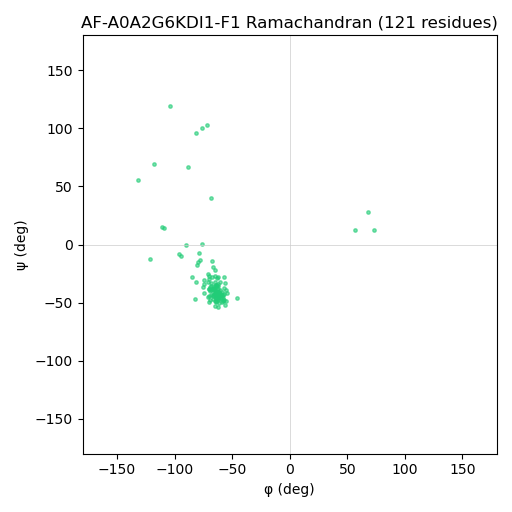 N N . ARG A 1 78 ? -4.040 2.823 6.170 1.00 84.00 78 ARG A N 1
ATOM 622 C CA . ARG A 1 78 ? -4.750 3.917 6.846 1.00 84.00 78 ARG A CA 1
ATOM 623 C C . ARG A 1 78 ? -6.261 3.721 6.809 1.00 84.00 78 ARG A C 1
ATOM 625 O O . ARG A 1 78 ? -6.921 3.896 7.828 1.00 84.00 78 ARG A O 1
ATOM 632 N N . GLN A 1 79 ? -6.799 3.416 5.631 1.00 83.75 79 GLN A N 1
ATOM 633 C CA . GLN A 1 79 ? -8.238 3.333 5.418 1.00 83.75 79 GLN A CA 1
ATOM 634 C C . GLN A 1 79 ? -8.832 2.053 6.017 1.00 83.75 79 GLN A C 1
ATOM 636 O O . GLN A 1 79 ? -9.919 2.096 6.589 1.00 83.75 79 GLN A O 1
ATOM 641 N N . LYS A 1 80 ? -8.092 0.942 5.950 1.00 83.31 80 LYS A N 1
ATOM 642 C CA . LYS A 1 80 ? -8.450 -0.348 6.550 1.00 83.31 80 LYS A CA 1
ATOM 643 C C . LYS A 1 80 ? -8.564 -0.279 8.069 1.00 83.31 80 LYS A C 1
ATOM 645 O O . LYS A 1 80 ? -9.475 -0.857 8.651 1.00 83.31 80 LYS A O 1
ATOM 650 N N . TYR A 1 81 ? -7.631 0.425 8.704 1.00 78.25 81 TYR A N 1
ATOM 651 C CA . TYR A 1 81 ? -7.464 0.415 10.156 1.00 78.25 81 TYR A CA 1
ATOM 652 C C . TYR A 1 81 ? -7.847 1.742 10.821 1.00 78.25 81 TYR A C 1
ATOM 654 O O . TYR A 1 81 ? -7.529 1.947 11.992 1.00 78.25 81 TYR A O 1
ATOM 662 N N . GLN A 1 82 ? -8.556 2.621 10.105 1.00 69.06 82 GLN A N 1
ATOM 663 C CA . GLN A 1 82 ? -8.940 3.965 10.554 1.00 69.06 82 GLN A CA 1
ATOM 664 C C . GLN A 1 82 ? -9.742 3.962 11.872 1.00 69.06 82 GLN A C 1
ATOM 666 O O . GLN A 1 82 ? -9.646 4.910 12.648 1.00 69.06 82 GLN A O 1
ATOM 671 N N . ASP A 1 83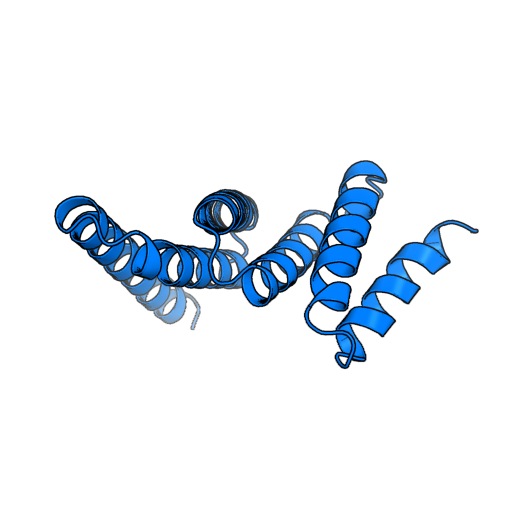 ? -10.468 2.871 12.146 1.00 58.97 83 ASP A N 1
ATOM 672 C CA . ASP A 1 83 ? -11.290 2.685 13.351 1.00 58.97 83 ASP A CA 1
ATOM 673 C C . ASP A 1 83 ? -10.571 1.939 14.489 1.00 58.97 83 ASP A C 1
ATOM 675 O O . ASP A 1 83 ? -11.054 1.878 15.622 1.00 58.97 83 ASP A O 1
ATOM 679 N N . THR A 1 84 ? -9.396 1.373 14.219 1.00 56.78 84 THR A N 1
ATOM 680 C CA . THR A 1 84 ? -8.599 0.652 15.213 1.00 56.78 84 THR A CA 1
ATOM 681 C C . THR A 1 84 ? -7.436 1.521 15.668 1.00 56.78 84 THR A C 1
ATOM 683 O O . THR A 1 84 ? -6.543 1.826 14.885 1.00 56.78 84 THR A O 1
ATOM 686 N N . GLN A 1 85 ? -7.365 1.843 16.963 1.00 65.12 85 GLN A N 1
ATOM 687 C CA . GLN A 1 85 ? -6.168 2.419 17.605 1.00 65.12 85 GLN A CA 1
ATOM 688 C C . GLN A 1 85 ? -5.002 1.401 17.666 1.00 65.12 85 GLN A C 1
ATOM 690 O O . GLN A 1 85 ? -4.309 1.270 18.674 1.00 65.12 85 GLN A O 1
ATOM 695 N N . CYS A 1 86 ? -4.805 0.608 16.610 1.00 74.00 86 CYS A N 1
ATOM 696 C CA . CYS A 1 86 ? -3.794 -0.430 16.548 1.00 74.00 86 CYS A CA 1
ATOM 697 C C . CYS A 1 86 ? -2.422 0.209 16.316 1.00 74.00 86 CYS A C 1
ATOM 699 O O . CYS A 1 86 ? -2.051 0.557 15.193 1.00 74.00 86 CYS A O 1
ATOM 701 N N . LEU A 1 87 ? -1.653 0.333 17.398 1.00 74.06 87 LEU A N 1
ATOM 702 C CA . LEU A 1 87 ? -0.293 0.876 17.375 1.00 74.06 87 LEU A CA 1
ATOM 703 C C . LEU A 1 87 ? 0.618 0.119 16.396 1.00 74.06 87 LEU A C 1
ATOM 705 O O . LEU A 1 87 ? 1.466 0.732 15.760 1.00 74.06 87 LEU A O 1
ATOM 709 N N . THR A 1 88 ? 0.417 -1.192 16.224 1.00 80.44 88 THR A N 1
ATOM 710 C CA . THR A 1 88 ? 1.201 -2.018 15.293 1.00 80.44 88 THR A CA 1
ATOM 711 C C . THR A 1 88 ? 1.043 -1.555 13.849 1.00 80.44 88 THR A C 1
ATOM 713 O O . THR A 1 88 ? 2.041 -1.298 13.180 1.00 80.44 88 THR A O 1
ATOM 716 N N . VAL A 1 89 ? -0.199 -1.386 13.390 1.00 79.06 89 VAL A N 1
ATOM 717 C CA . VAL A 1 89 ? -0.477 -0.912 12.028 1.00 79.06 89 VAL A CA 1
ATOM 718 C C . VAL A 1 89 ? 0.035 0.509 11.853 1.00 79.06 89 VAL A C 1
ATOM 720 O O . VAL A 1 89 ? 0.659 0.828 10.846 1.00 79.06 89 VAL A O 1
ATOM 723 N N . ARG A 1 90 ? -0.178 1.373 12.849 1.00 80.38 90 ARG A N 1
ATOM 724 C CA . ARG A 1 90 ? 0.318 2.750 12.795 1.00 80.38 90 ARG A CA 1
ATOM 725 C C . ARG A 1 90 ? 1.837 2.793 12.616 1.00 80.38 90 ARG A C 1
ATOM 727 O O . ARG A 1 90 ? 2.326 3.525 11.760 1.00 80.38 90 ARG A O 1
ATOM 734 N N . ASN A 1 91 ? 2.573 1.992 13.385 1.00 85.31 91 ASN A N 1
ATOM 735 C CA . ASN A 1 91 ? 4.030 1.899 13.287 1.00 85.31 91 ASN A CA 1
ATOM 736 C C . ASN A 1 91 ? 4.473 1.374 11.917 1.00 85.31 91 ASN A C 1
ATOM 738 O O . ASN A 1 91 ? 5.481 1.829 11.372 1.00 85.31 91 ASN A O 1
ATOM 742 N N . GLU A 1 92 ? 3.711 0.447 11.338 1.00 86.62 92 GLU A N 1
ATOM 743 C CA . GLU A 1 92 ? 3.961 -0.035 9.985 1.00 86.62 92 GLU A CA 1
ATOM 744 C C . GLU A 1 92 ? 3.771 1.079 8.949 1.00 86.62 92 GLU A C 1
ATOM 746 O O . GLU A 1 92 ? 4.680 1.327 8.159 1.00 86.62 92 GLU A O 1
ATOM 751 N N . VAL A 1 93 ? 2.667 1.829 9.004 1.00 85.25 93 VAL A N 1
ATOM 752 C CA . VAL A 1 93 ? 2.424 2.967 8.101 1.00 85.25 93 VAL A CA 1
ATOM 753 C C . VAL A 1 93 ? 3.522 4.026 8.232 1.00 85.25 93 VAL A C 1
ATOM 755 O O . VAL A 1 93 ? 4.059 4.486 7.226 1.00 85.25 93 VAL A O 1
ATOM 758 N N . VAL A 1 94 ? 3.932 4.360 9.459 1.00 87.81 94 VAL A N 1
ATOM 759 C CA . VAL A 1 94 ? 5.076 5.250 9.724 1.00 87.81 94 VAL A CA 1
ATOM 760 C C . VAL A 1 94 ? 6.356 4.713 9.076 1.00 87.81 94 VAL A C 1
ATOM 762 O O . VAL A 1 94 ? 7.118 5.475 8.478 1.00 87.81 94 VAL A O 1
ATOM 765 N N . THR A 1 95 ? 6.608 3.407 9.157 1.00 89.06 95 THR A N 1
ATOM 766 C CA . THR A 1 95 ? 7.784 2.779 8.537 1.00 89.06 95 THR A CA 1
ATOM 767 C C . THR A 1 95 ? 7.736 2.878 7.012 1.00 89.06 95 THR A C 1
ATOM 769 O O . THR A 1 95 ? 8.740 3.233 6.391 1.00 89.06 95 THR A O 1
ATOM 772 N N . LEU A 1 96 ? 6.577 2.615 6.404 1.00 87.12 96 LEU A N 1
ATOM 773 C CA . LEU A 1 96 ? 6.380 2.695 4.955 1.00 87.12 96 LEU A CA 1
ATOM 774 C C . LEU A 1 96 ? 6.552 4.127 4.441 1.00 87.12 96 LEU A C 1
ATOM 776 O O . LEU A 1 96 ? 7.310 4.341 3.497 1.00 87.12 96 LEU A O 1
ATOM 780 N N . LEU A 1 97 ? 5.951 5.117 5.107 1.00 85.12 97 LEU A N 1
ATOM 781 C CA . LEU A 1 97 ? 6.103 6.532 4.752 1.00 85.12 97 LEU A CA 1
ATOM 782 C C . LEU A 1 97 ? 7.549 7.011 4.887 1.00 85.12 97 LEU A C 1
ATOM 784 O O . LEU A 1 97 ? 8.036 7.752 4.040 1.00 85.12 97 LEU A O 1
ATOM 788 N N . ASN A 1 98 ? 8.276 6.558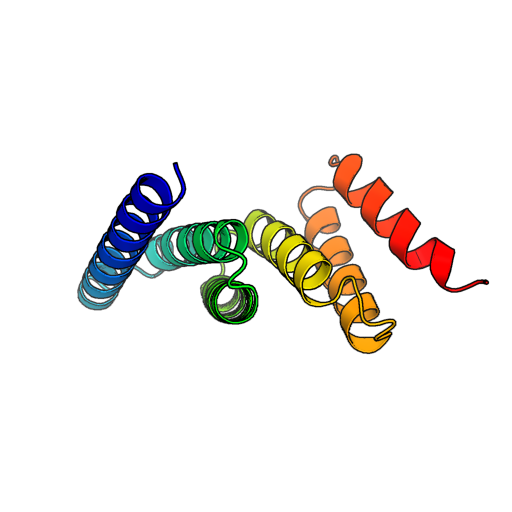 5.911 1.00 88.75 98 ASN A N 1
ATOM 789 C CA . ASN A 1 98 ? 9.699 6.865 6.046 1.00 88.75 98 ASN A CA 1
ATOM 790 C C . ASN A 1 98 ? 10.548 6.248 4.928 1.00 88.75 98 ASN A C 1
ATOM 792 O O . ASN A 1 98 ? 11.576 6.817 4.567 1.00 88.75 98 ASN A O 1
ATOM 796 N N . ARG A 1 99 ? 10.173 5.076 4.402 1.00 88.38 99 ARG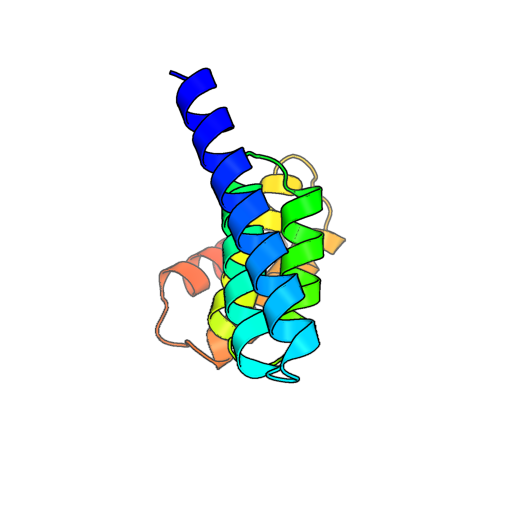 A N 1
ATOM 797 C CA . ARG A 1 99 ? 10.835 4.494 3.225 1.00 88.38 99 ARG A CA 1
ATOM 798 C C . ARG A 1 99 ? 10.488 5.286 1.966 1.00 88.38 99 ARG A C 1
ATOM 800 O O . ARG A 1 99 ? 11.400 5.644 1.231 1.00 88.38 99 ARG A O 1
ATOM 807 N N . TYR A 1 100 ? 9.213 5.621 1.781 1.00 87.62 100 TYR A N 1
ATOM 808 C CA . TYR A 1 100 ? 8.728 6.437 0.670 1.00 87.62 100 TYR A CA 1
ATOM 809 C C . TYR A 1 100 ? 9.436 7.799 0.605 1.00 87.62 100 TYR A C 1
ATOM 811 O O . TYR A 1 100 ? 10.048 8.131 -0.401 1.00 87.62 100 TYR A O 1
ATOM 819 N N . LEU A 1 101 ? 9.475 8.543 1.712 1.00 87.94 101 LEU A N 1
ATOM 820 C CA . LEU A 1 101 ? 10.090 9.875 1.788 1.00 87.94 101 LEU A CA 1
ATOM 821 C C . LEU A 1 101 ? 11.619 9.881 1.635 1.00 87.94 101 LEU A C 1
ATOM 823 O O . LEU A 1 101 ? 12.207 10.942 1.438 1.00 87.94 101 LEU A O 1
ATOM 827 N N . ARG A 1 102 ? 12.296 8.728 1.739 1.00 88.81 102 ARG A N 1
ATOM 828 C CA . ARG A 1 102 ? 13.717 8.626 1.356 1.00 88.81 102 ARG A CA 1
ATOM 829 C C . ARG A 1 102 ? 13.896 8.632 -0.159 1.00 88.81 102 ARG A C 1
ATOM 831 O O . ARG A 1 102 ? 14.940 9.087 -0.615 1.00 88.81 102 ARG A O 1
ATOM 838 N N . LEU A 1 103 ? 12.916 8.107 -0.893 1.00 84.31 103 LEU A N 1
ATOM 839 C CA . LEU A 1 103 ? 12.883 8.103 -2.354 1.00 84.31 103 LEU A CA 1
ATOM 840 C C . LEU A 1 103 ? 12.362 9.451 -2.867 1.00 84.31 103 LEU A C 1
ATOM 842 O O . LEU A 1 103 ? 13.019 10.083 -3.685 1.00 84.31 103 LEU A O 1
ATOM 846 N N . GLU A 1 104 ? 11.263 9.937 -2.283 1.00 86.69 104 GLU A N 1
ATOM 847 C CA . GLU A 1 104 ? 10.587 11.183 -2.658 1.00 86.69 104 GLU A CA 1
ATOM 848 C C . GLU A 1 104 ? 10.578 12.208 -1.507 1.00 86.69 104 GLU A C 1
ATOM 850 O O . GLU A 1 104 ? 9.535 12.520 -0.925 1.00 86.69 104 GLU A O 1
ATOM 855 N N . PRO A 1 105 ? 11.737 12.790 -1.141 1.00 87.44 105 PRO A N 1
ATOM 856 C CA . PRO A 1 105 ? 11.825 13.717 -0.013 1.00 87.44 105 PRO A CA 1
ATOM 857 C C . PRO A 1 105 ? 11.067 15.025 -0.256 1.00 87.44 105 PRO A C 1
ATOM 859 O O . PRO A 1 105 ? 10.767 15.744 0.697 1.00 87.44 105 PRO A O 1
ATOM 862 N N . SER A 1 106 ? 10.763 15.355 -1.514 1.00 90.56 106 SER A N 1
ATOM 863 C CA . SER A 1 106 ? 10.064 16.587 -1.884 1.00 90.56 106 SER A CA 1
ATOM 864 C C . SER A 1 106 ? 8.551 16.541 -1.635 1.00 90.56 106 SER A C 1
ATOM 866 O O . SER A 1 106 ? 7.945 17.607 -1.563 1.00 90.56 106 SER A O 1
ATOM 868 N N . ASP A 1 107 ? 7.964 15.363 -1.389 1.00 88.38 107 ASP A N 1
ATOM 869 C CA . ASP A 1 107 ? 6.529 15.226 -1.122 1.00 88.38 107 ASP A CA 1
ATOM 870 C C . ASP A 1 107 ? 6.160 15.778 0.269 1.00 88.38 107 ASP A C 1
ATOM 872 O O . ASP A 1 107 ? 6.404 15.171 1.320 1.00 88.38 107 ASP A O 1
ATOM 876 N N . ASP A 1 108 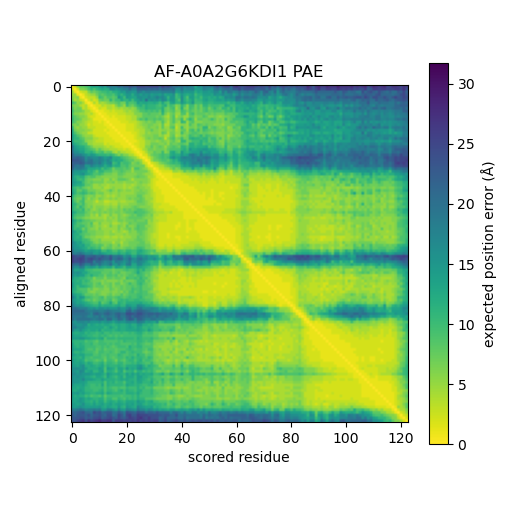? 5.582 16.980 0.272 1.00 87.31 108 ASP A N 1
ATOM 877 C CA . ASP A 1 108 ? 5.107 17.657 1.476 1.00 87.31 108 ASP A CA 1
ATOM 878 C C . ASP A 1 108 ? 3.857 16.996 2.074 1.00 87.31 108 ASP A C 1
ATOM 880 O O . ASP A 1 108 ? 3.716 16.983 3.298 1.00 87.31 108 ASP A O 1
ATOM 884 N N . ALA A 1 109 ? 2.988 16.406 1.249 1.00 86.25 109 ALA A N 1
ATOM 885 C CA . ALA A 1 109 ? 1.752 15.775 1.706 1.00 86.25 109 ALA A CA 1
ATOM 886 C C . ALA A 1 109 ? 2.053 14.487 2.481 1.00 86.25 109 ALA A C 1
ATOM 888 O O . ALA A 1 109 ? 1.526 14.272 3.575 1.00 86.25 109 ALA A O 1
ATOM 889 N N . ALA A 1 110 ? 2.968 13.658 1.974 1.00 83.94 110 ALA A N 1
ATOM 890 C CA . ALA A 1 110 ? 3.430 12.476 2.696 1.00 83.94 110 ALA A CA 1
ATOM 891 C C . ALA A 1 110 ? 4.172 12.840 3.997 1.00 83.94 110 ALA A C 1
ATOM 893 O O . ALA A 1 110 ? 4.034 12.143 5.008 1.00 83.94 110 ALA A O 1
ATOM 894 N N . ARG A 1 111 ? 4.916 13.958 4.015 1.00 88.38 111 ARG A N 1
ATOM 895 C CA . ARG A 1 111 ? 5.561 14.483 5.234 1.00 88.38 111 ARG A CA 1
ATOM 896 C C . ARG A 1 111 ? 4.557 14.964 6.273 1.00 88.38 111 ARG A C 1
ATOM 898 O O . ARG A 1 111 ? 4.743 14.695 7.459 1.00 88.38 111 ARG A O 1
ATOM 905 N N . GLU A 1 112 ? 3.529 15.688 5.853 1.00 87.19 112 GLU A N 1
ATOM 906 C CA . GLU A 1 112 ? 2.451 16.128 6.737 1.00 87.19 112 GLU A CA 1
ATOM 907 C C . GLU A 1 112 ? 1.720 14.923 7.327 1.00 87.19 112 GLU A C 1
ATOM 909 O O . GLU A 1 112 ? 1.579 14.829 8.547 1.00 87.19 112 GLU A O 1
ATOM 914 N N . TYR A 1 113 ? 1.401 13.933 6.493 1.00 85.62 113 TYR A N 1
ATOM 915 C CA . TYR A 1 113 ? 0.747 12.715 6.948 1.00 85.62 113 TYR A CA 1
ATOM 916 C C . TYR A 1 113 ? 1.585 11.945 7.987 1.00 85.62 113 TYR A C 1
ATOM 918 O O . TYR A 1 113 ? 1.079 11.529 9.033 1.00 85.62 113 TYR A O 1
ATOM 926 N N . LEU A 1 114 ? 2.897 11.824 7.767 1.00 86.75 114 LEU A N 1
ATOM 927 C CA . LEU A 1 114 ? 3.815 11.231 8.743 1.00 86.75 114 LEU A CA 1
ATOM 928 C C . LEU A 1 114 ? 3.834 12.001 10.080 1.00 86.75 114 LEU A C 1
ATOM 930 O O . LEU A 1 114 ? 3.900 11.389 11.152 1.00 86.75 114 LEU A O 1
ATOM 934 N N . ARG A 1 115 ? 3.771 13.339 10.042 1.00 86.25 115 ARG A N 1
ATOM 935 C CA . ARG A 1 115 ? 3.714 14.176 11.254 1.00 86.25 115 ARG A CA 1
ATOM 936 C C . ARG A 1 115 ? 2.423 13.971 12.034 1.00 86.25 115 ARG A C 1
ATOM 938 O O . ARG A 1 115 ? 2.483 13.865 13.254 1.00 86.25 115 ARG A O 1
ATOM 945 N N . GLU A 1 116 ? 1.277 13.878 11.365 1.00 84.50 116 GLU A N 1
ATOM 946 C CA . GLU A 1 116 ? -0.003 13.617 12.034 1.00 84.50 116 GLU A CA 1
ATOM 947 C C . GLU A 1 116 ? 0.045 12.301 12.819 1.00 84.50 116 GLU A C 1
ATOM 949 O O . GLU A 1 116 ? -0.249 12.276 14.016 1.00 84.50 116 GLU A O 1
ATOM 954 N N . LEU A 1 117 ? 0.517 11.226 12.181 1.00 78.94 117 LEU A N 1
ATOM 955 C CA . LEU A 1 117 ? 0.607 9.900 12.797 1.00 78.94 117 LEU A CA 1
ATOM 956 C C . LEU A 1 117 ? 1.547 9.849 14.009 1.00 78.94 117 LEU A C 1
ATOM 958 O O . LEU A 1 117 ? 1.266 9.128 14.964 1.00 78.94 117 LEU A O 1
ATOM 962 N N . THR A 1 118 ? 2.646 10.606 13.973 1.00 80.00 118 THR A N 1
ATOM 963 C CA . THR A 1 118 ? 3.646 10.654 15.056 1.00 80.00 118 THR A CA 1
ATOM 964 C C . THR A 1 118 ? 3.274 11.641 16.163 1.00 80.00 118 THR A C 1
ATOM 966 O O . THR A 1 118 ? 3.615 11.431 17.321 1.00 80.00 118 THR A O 1
ATOM 969 N N . SER A 1 119 ? 2.516 12.697 15.858 1.00 73.75 119 SER A N 1
ATOM 970 C CA . SER A 1 119 ? 2.039 13.655 16.866 1.00 73.75 119 SER A CA 1
ATOM 971 C C . SER A 1 119 ? 1.022 13.048 17.842 1.00 73.75 119 SER A C 1
ATOM 973 O O . SER A 1 119 ? 0.965 13.441 19.006 1.00 73.75 119 SER A O 1
ATOM 975 N N . LEU A 1 120 ? 0.278 12.033 17.394 1.00 63.06 120 LEU A N 1
ATOM 976 C CA . LEU A 1 120 ? -0.695 11.280 18.191 1.00 63.06 120 LEU A CA 1
ATOM 977 C C . LEU A 1 120 ? -0.052 10.272 19.167 1.00 63.06 120 LEU A C 1
ATOM 979 O O . LEU A 1 120 ? -0.772 9.569 19.868 1.00 63.06 120 LEU A O 1
ATOM 983 N N . GLU A 1 121 ? 1.280 10.160 19.218 1.00 57.19 121 GLU A N 1
ATOM 984 C CA . GLU A 1 121 ? 1.995 9.312 20.192 1.00 57.19 121 GLU A CA 1
ATOM 985 C C . GLU A 1 121 ? 2.156 9.936 21.576 1.00 57.19 121 GLU A C 1
ATOM 987 O O . GLU A 1 121 ? 2.436 9.219 22.535 1.00 57.19 121 GLU A O 1
ATOM 992 N N . PHE A 1 122 ? 1.993 11.254 21.682 1.00 49.94 122 PHE A N 1
ATOM 993 C CA . PHE A 1 122 ? 2.314 12.018 22.889 1.00 49.94 122 PHE A CA 1
ATOM 994 C C . PHE A 1 122 ? 1.081 12.552 23.643 1.00 49.94 122 PHE A C 1
ATOM 996 O O . PHE A 1 122 ? 1.237 13.413 24.511 1.00 49.94 122 PHE A O 1
ATOM 1003 N N . LEU A 1 123 ? -0.122 12.053 23.332 1.00 50.47 123 LEU A N 1
ATOM 1004 C CA . LEU A 1 123 ? -1.382 12.338 24.039 1.00 50.47 123 LEU A CA 1
ATOM 1005 C C . LEU A 1 123 ? -1.891 11.082 24.751 1.00 50.47 123 LEU A C 1
ATOM 1007 O O . LEU A 1 123 ? -2.354 11.229 25.904 1.00 50.47 123 LEU A O 1
#

Solvent-accessible surface area (backbone atoms only — not comparable to full-atom values): 6714 Å² total; per-residue (Å²): 116,67,72,64,51,56,54,52,50,52,49,50,50,53,53,42,54,50,51,45,60,48,34,69,72,67,73,46,57,78,62,46,27,61,44,28,36,54,50,13,51,53,25,40,77,70,69,37,34,67,64,12,46,57,34,24,55,55,21,60,74,54,70,79,53,60,51,65,35,30,51,53,42,35,52,34,52,48,66,66,41,68,88,51,93,48,62,68,60,52,52,48,36,51,51,32,48,57,55,24,40,71,74,46,69,81,48,60,68,63,52,50,53,50,47,56,67,58,60,67,72,81,117

InterPro domains:
  IPR011990 Tetratricopeptide-like helical domain superfamily [G3DSA:1.25.40.10] (1-119)
  IPR011990 Tetratricopeptide-like helical domain superfamily [SSF48452] (4-116)
  IPR019734 Tetratricopeptide repeat [PS50005] (33-66)
  IPR019734 Tetratricopeptide repeat [SM00028] (33-66)

Sequence (123 aa):
MLRRYQGKFFQAITYQEQALALLEQDNEQEGGANILTNLGVVYGELGKFDEAEDVLREALHVDEMQDFILFNLALVLRQKYQDTQCLTVRNEVVTLLNRYLRLEPSDDAAREYLRELTSLEFL

Secondary structure (DSSP, 8-state):
-HHHHHHHHHHHHHHHHHHHHHHHHHT--HHHHHHHHHHHHHHHHTT-HHHHHHHHHHHHTS-S-HHHHHHHHHHHHHHHTTT---HHHHHHHHHHHHHHHHH-TT-HHHHHHHHHHHHTT--